Protein AF-A0A3C0ZF66-F1 (afdb_monomer_lite)

Radius of gyration: 15.95 Å; chains: 1; bounding box: 48×28×38 Å

Secondary structure (DSSP, 8-state):
----------HHHH-EEEEETTEEEEE-B-TTS-B-----S-TTT--SB--HHHHHHHHTTSS------HHHHHHHHHHHHHHHS--B-HHHHHHHHHHHHHHTT----------SBSGGGTT---

Foldseek 3Di:
DPDDDPAALQQLVAFDFDDDPNDTATFRADPVRHGDFYHAPAPVSRGRTDDRVVRVCVVVVVDDGDDDHNVLLVVQQVVCCVPVVARAASVQSSQSSVCCVVCPVHPDDDDGDRPGGHPVVVPPDD

Sequence (126 aa):
GTGTYPKTAATLSFGKPTVFQGTFSYCLVDDEGNPIPSTSVSAGLDYPGISPQHAQLKDSNRANYHPVTDTEAIDAYKLLSRLEGIIPAIESSHAVALAVKLLKDKNQVAIVNLSGRGDKDVDREF

pLDDT: mean 93.6, std 9.77, range [42.0, 98.69]

Structure (mmCIF, N/CA/C/O backbone):
data_AF-A0A3C0ZF66-F1
#
_entry.id   AF-A0A3C0ZF66-F1
#
loop_
_atom_site.group_PDB
_atom_site.id
_atom_site.type_symbol
_atom_site.label_atom_id
_atom_site.label_alt_id
_atom_site.label_comp_id
_atom_site.label_asym_id
_atom_site.label_entity_id
_atom_site.label_seq_id
_atom_site.pdbx_PDB_ins_code
_atom_site.Cartn_x
_atom_site.Cartn_y
_atom_site.Cartn_z
_atom_site.occupancy
_atom_site.B_iso_or_equiv
_atom_site.auth_seq_id
_atom_site.auth_comp_id
_atom_site.auth_asym_id
_atom_site.auth_atom_id
_atom_site.pdbx_PDB_model_num
ATOM 1 N N . GLY A 1 1 ? 27.614 2.763 -9.413 1.00 43.53 1 GLY A N 1
ATOM 2 C CA . GLY A 1 1 ? 26.915 4.032 -9.131 1.00 43.53 1 GLY A CA 1
ATOM 3 C C . GLY A 1 1 ? 26.668 4.148 -7.643 1.00 43.53 1 GLY A C 1
ATOM 4 O O . GLY A 1 1 ? 26.637 3.128 -6.970 1.00 43.53 1 GLY A O 1
ATOM 5 N N . THR A 1 2 ? 26.532 5.358 -7.116 1.00 42.00 2 THR A N 1
ATOM 6 C CA . THR A 1 2 ? 26.377 5.720 -5.688 1.00 42.00 2 THR A CA 1
ATOM 7 C C . THR A 1 2 ? 25.018 5.302 -5.080 1.00 42.00 2 THR A C 1
ATOM 9 O O . THR A 1 2 ? 24.409 6.065 -4.336 1.00 42.00 2 THR A O 1
ATOM 12 N N . GLY A 1 3 ? 24.516 4.118 -5.455 1.00 52.25 3 GLY A N 1
ATOM 13 C CA . GLY A 1 3 ? 23.103 3.725 -5.531 1.00 52.25 3 GLY A CA 1
ATOM 14 C C . GLY A 1 3 ? 22.327 3.781 -4.221 1.00 52.25 3 GLY A C 1
ATOM 15 O O . GLY A 1 3 ? 22.153 2.777 -3.540 1.00 52.25 3 GLY A O 1
ATOM 16 N N . THR A 1 4 ? 21.819 4.963 -3.890 1.00 66.44 4 THR A N 1
ATOM 17 C CA . THR A 1 4 ? 20.768 5.150 -2.892 1.00 66.44 4 THR A CA 1
ATOM 18 C C . THR A 1 4 ? 19.441 5.178 -3.637 1.00 66.44 4 THR A C 1
ATOM 20 O O . THR A 1 4 ? 19.100 6.164 -4.283 1.00 66.44 4 THR A O 1
ATOM 23 N N . TYR A 1 5 ? 18.722 4.059 -3.603 1.00 75.81 5 TYR A N 1
ATOM 24 C CA . TYR A 1 5 ? 17.398 3.951 -4.209 1.00 75.81 5 TYR A CA 1
ATOM 25 C C . TYR A 1 5 ? 16.331 4.606 -3.319 1.00 75.81 5 TYR A C 1
ATOM 27 O O . TYR A 1 5 ? 16.498 4.651 -2.093 1.00 75.81 5 TYR A O 1
ATOM 35 N N . PRO A 1 6 ? 15.218 5.096 -3.896 1.00 77.44 6 PRO A N 1
ATOM 36 C CA . PRO A 1 6 ? 14.067 5.516 -3.109 1.00 77.44 6 PRO A CA 1
ATOM 37 C C . PRO A 1 6 ? 13.571 4.354 -2.239 1.00 77.44 6 PRO A C 1
ATOM 39 O O . PRO A 1 6 ? 13.298 3.269 -2.747 1.00 77.44 6 PRO A O 1
ATOM 42 N N . LYS A 1 7 ? 13.435 4.575 -0.927 1.00 88.94 7 LYS A N 1
ATOM 43 C CA . LYS A 1 7 ? 12.875 3.576 -0.005 1.00 88.94 7 LYS A CA 1
ATOM 44 C C . LYS A 1 7 ? 11.359 3.532 -0.164 1.00 88.94 7 LYS A C 1
ATOM 46 O O . LYS A 1 7 ? 10.648 4.334 0.439 1.00 88.94 7 LYS A O 1
ATOM 51 N N . THR A 1 8 ? 10.873 2.656 -1.035 1.00 94.00 8 THR A N 1
ATOM 52 C CA . THR A 1 8 ? 9.441 2.511 -1.307 1.00 94.00 8 THR A CA 1
ATOM 53 C C . THR A 1 8 ? 9.110 1.143 -1.891 1.00 94.00 8 THR A C 1
ATOM 55 O O . THR A 1 8 ? 9.959 0.495 -2.496 1.00 94.00 8 THR A O 1
ATOM 58 N N . ALA A 1 9 ? 7.850 0.736 -1.759 1.00 96.25 9 ALA A N 1
ATOM 59 C CA . ALA A 1 9 ? 7.242 -0.361 -2.508 1.00 96.25 9 ALA A CA 1
ATOM 60 C C . ALA A 1 9 ? 6.028 0.112 -3.340 1.00 96.25 9 ALA A C 1
ATOM 62 O O . ALA A 1 9 ? 5.184 -0.677 -3.758 1.00 96.25 9 ALA A O 1
ATOM 63 N N . ALA A 1 10 ? 5.897 1.423 -3.585 1.00 96.69 10 ALA A N 1
ATOM 64 C CA . ALA A 1 10 ? 4.782 1.994 -4.343 1.00 96.69 10 ALA A CA 1
ATOM 65 C C . ALA A 1 10 ? 4.985 1.850 -5.867 1.00 96.69 10 ALA A C 1
ATOM 67 O O . ALA A 1 10 ? 5.100 2.834 -6.605 1.00 96.69 10 ALA A O 1
ATOM 68 N N . THR A 1 11 ? 5.003 0.604 -6.342 1.00 97.44 11 THR A N 1
ATOM 69 C CA . THR A 1 11 ? 5.338 0.208 -7.721 1.00 97.44 11 THR A CA 1
ATOM 70 C C . THR A 1 11 ? 4.490 0.897 -8.787 1.00 97.44 11 THR A C 1
ATOM 72 O O . THR A 1 11 ? 5.014 1.337 -9.805 1.00 97.44 11 THR A O 1
ATOM 75 N N . LEU A 1 12 ? 3.182 1.045 -8.568 1.00 97.31 12 LEU A N 1
ATOM 76 C CA . LEU A 1 12 ? 2.293 1.683 -9.549 1.00 97.31 12 LEU A CA 1
ATOM 77 C C . LEU A 1 12 ? 2.413 3.215 -9.585 1.00 97.31 12 LEU A C 1
ATOM 79 O O . LEU A 1 12 ? 1.956 3.826 -10.550 1.00 97.31 12 LEU A O 1
ATOM 83 N N . SER A 1 13 ? 3.028 3.822 -8.566 1.00 96.31 13 SER A N 1
ATOM 84 C CA . SER A 1 13 ? 3.257 5.270 -8.492 1.00 96.31 13 SER A CA 1
ATOM 85 C C . SER A 1 13 ? 4.624 5.672 -9.046 1.00 96.31 13 SER A C 1
ATOM 87 O O . SER A 1 13 ? 4.733 6.719 -9.677 1.00 96.31 13 SER A O 1
ATOM 89 N N . PHE A 1 14 ? 5.659 4.858 -8.808 1.00 96.00 14 PHE A N 1
ATOM 90 C CA . PHE A 1 14 ? 7.054 5.214 -9.117 1.00 96.00 14 PHE A CA 1
ATOM 91 C C . PHE A 1 14 ? 7.772 4.235 -10.052 1.00 96.00 14 PHE A C 1
ATOM 93 O O . PHE A 1 14 ? 8.880 4.520 -10.501 1.00 96.00 14 PHE A O 1
ATOM 100 N N . GLY A 1 15 ? 7.173 3.082 -10.345 1.00 96.12 15 GLY A N 1
ATOM 101 C CA . GLY A 1 15 ? 7.741 2.095 -11.255 1.00 96.12 15 GLY A CA 1
ATOM 102 C C . GLY A 1 15 ? 7.552 2.456 -12.726 1.00 96.12 15 GLY A C 1
ATOM 103 O O . GLY A 1 15 ? 6.791 3.358 -13.087 1.00 96.12 15 GLY A O 1
ATOM 104 N N . LYS A 1 16 ? 8.217 1.694 -13.594 1.00 97.06 16 LYS A N 1
ATOM 105 C CA . LYS A 1 16 ? 8.094 1.789 -15.055 1.00 97.06 16 LYS A CA 1
ATOM 106 C C . LYS A 1 16 ? 7.619 0.449 -15.634 1.00 97.06 16 LYS A C 1
ATOM 108 O O . LYS A 1 16 ? 7.891 -0.592 -15.030 1.00 97.06 16 LYS A O 1
ATOM 113 N N . PRO A 1 17 ? 6.926 0.445 -16.788 1.00 97.38 17 PRO A N 1
ATOM 114 C CA . PRO A 1 17 ? 6.609 -0.787 -17.503 1.00 97.38 17 PRO A CA 1
ATOM 115 C C . PRO A 1 17 ? 7.882 -1.559 -17.879 1.00 97.38 17 PRO A C 1
ATOM 117 O O . PRO A 1 17 ? 8.776 -1.000 -18.512 1.00 97.38 17 PRO A O 1
ATOM 120 N N . THR A 1 18 ? 7.976 -2.829 -17.493 1.00 96.94 18 THR A N 1
ATOM 121 C CA . THR A 1 18 ? 9.104 -3.719 -17.795 1.00 96.94 18 THR A CA 1
ATOM 122 C C . THR A 1 18 ? 8.694 -5.191 -17.671 1.00 96.94 18 THR A C 1
ATOM 124 O O . THR A 1 18 ? 7.613 -5.519 -17.174 1.00 96.94 18 THR A O 1
ATOM 127 N N . VAL A 1 19 ? 9.559 -6.097 -18.128 1.00 96.75 19 VAL A N 1
ATOM 128 C CA . VAL A 1 19 ? 9.417 -7.532 -17.868 1.00 96.75 19 VAL A CA 1
ATOM 129 C C . VAL A 1 19 ? 10.113 -7.862 -16.553 1.00 96.75 19 VAL A C 1
ATOM 131 O O . VAL A 1 19 ? 11.331 -7.747 -16.441 1.00 96.75 19 VAL A O 1
ATOM 134 N N . PHE A 1 20 ? 9.346 -8.316 -15.566 1.00 96.88 20 PHE A N 1
ATOM 135 C CA . PHE A 1 20 ? 9.870 -8.760 -14.279 1.00 96.88 20 PHE A CA 1
ATOM 136 C C . PHE A 1 20 ? 9.188 -10.064 -13.862 1.00 96.88 20 PHE A C 1
ATOM 138 O O . PHE A 1 20 ? 7.967 -10.202 -13.957 1.00 96.88 20 PHE A O 1
ATOM 145 N N . GLN A 1 21 ? 9.997 -11.047 -13.452 1.00 96.25 21 GLN A N 1
ATOM 146 C CA . GLN A 1 21 ? 9.546 -12.368 -12.986 1.00 96.25 21 GLN A CA 1
ATOM 147 C C . GLN A 1 21 ? 8.497 -13.039 -13.901 1.00 96.25 21 GLN A C 1
ATOM 149 O O . GLN A 1 21 ? 7.509 -13.601 -13.440 1.00 96.25 21 GLN A O 1
ATOM 154 N N . GLY A 1 22 ? 8.718 -12.985 -15.220 1.00 96.44 22 GLY A N 1
ATOM 155 C CA . GLY A 1 22 ? 7.884 -13.679 -16.209 1.00 96.44 22 GLY A CA 1
ATOM 156 C C . GLY A 1 22 ? 6.616 -12.938 -16.642 1.00 96.44 22 GLY A C 1
ATOM 157 O O . GLY A 1 22 ? 5.827 -13.498 -17.398 1.00 96.44 22 GLY A O 1
ATOM 158 N N . THR A 1 23 ? 6.415 -11.687 -16.216 1.00 97.12 23 THR A N 1
ATOM 159 C CA . THR A 1 23 ? 5.255 -10.876 -16.621 1.00 97.12 23 THR A CA 1
ATOM 160 C C . THR A 1 23 ? 5.674 -9.491 -17.108 1.00 97.12 23 THR A C 1
ATOM 162 O O . THR A 1 23 ? 6.653 -8.934 -16.616 1.00 97.12 23 THR A O 1
ATOM 165 N N . PHE A 1 24 ? 4.939 -8.933 -18.076 1.00 97.69 24 PHE A N 1
ATOM 166 C CA . PHE A 1 24 ? 5.069 -7.528 -18.473 1.00 97.69 24 PHE A CA 1
ATOM 167 C C . PHE A 1 24 ? 4.091 -6.682 -17.651 1.00 97.69 24 PHE A C 1
ATOM 169 O O . PHE A 1 24 ? 2.876 -6.849 -17.767 1.00 97.69 24 PHE A O 1
ATOM 176 N N . SER A 1 25 ? 4.624 -5.824 -16.786 1.00 98.25 25 SER A N 1
ATOM 177 C CA . SER A 1 25 ? 3.859 -4.996 -15.845 1.00 98.25 25 SER A CA 1
ATOM 178 C C . SER A 1 25 ? 4.720 -3.827 -15.354 1.00 98.25 25 SER A C 1
ATOM 180 O O . SER A 1 25 ? 5.764 -3.544 -15.929 1.00 98.25 25 SER A O 1
ATOM 182 N N . TYR A 1 26 ? 4.314 -3.137 -14.291 1.00 98.31 26 TYR A N 1
ATOM 183 C CA . TYR A 1 26 ? 5.153 -2.145 -13.620 1.00 98.31 26 TYR A CA 1
ATOM 184 C C . TYR A 1 26 ? 6.136 -2.808 -12.648 1.00 98.31 26 TYR A C 1
ATOM 186 O O . TYR A 1 26 ? 5.773 -3.725 -11.907 1.00 98.31 26 TYR A O 1
ATOM 194 N N . CYS A 1 27 ? 7.367 -2.301 -12.620 1.00 98.06 27 CYS A N 1
ATOM 195 C CA . CYS A 1 27 ? 8.371 -2.632 -11.613 1.00 98.06 27 CYS A CA 1
ATOM 196 C C . CYS A 1 27 ? 9.167 -1.379 -11.229 1.00 98.06 27 CYS A C 1
ATOM 198 O O . CYS A 1 27 ? 9.339 -0.471 -12.048 1.00 98.06 27 CYS A O 1
ATOM 200 N N . LEU A 1 28 ? 9.649 -1.315 -9.990 1.00 97.50 28 LEU A N 1
ATOM 201 C CA . LEU A 1 28 ? 10.650 -0.333 -9.590 1.00 97.50 28 LEU A CA 1
ATOM 202 C C . LEU A 1 28 ? 11.963 -0.648 -10.310 1.00 97.50 28 LEU A C 1
ATOM 204 O O . LEU A 1 28 ? 12.495 -1.751 -10.187 1.00 97.50 28 LEU A O 1
ATOM 208 N N . VAL A 1 29 ? 12.485 0.326 -11.053 1.00 96.06 29 VAL A N 1
ATOM 209 C CA . VAL A 1 29 ? 13.722 0.188 -11.826 1.00 96.06 29 VAL A CA 1
ATOM 210 C C . VAL A 1 29 ? 14.612 1.417 -11.666 1.00 96.06 29 VAL A C 1
ATOM 212 O O . VAL A 1 29 ? 14.118 2.502 -11.352 1.00 96.06 29 VAL A O 1
ATOM 215 N N . ASP A 1 30 ? 15.909 1.253 -11.904 1.00 93.75 30 ASP A N 1
ATOM 216 C CA . ASP A 1 30 ? 16.854 2.363 -12.006 1.00 93.75 30 ASP A CA 1
ATOM 217 C C . ASP A 1 30 ? 16.741 3.099 -13.362 1.00 93.75 30 ASP A C 1
ATOM 219 O O . ASP A 1 30 ? 15.812 2.892 -14.156 1.00 93.75 30 ASP A O 1
ATOM 223 N N . ASP A 1 31 ? 17.676 4.013 -13.619 1.00 90.69 31 ASP A N 1
ATOM 224 C CA . ASP A 1 31 ? 17.719 4.789 -14.862 1.00 90.69 31 ASP A CA 1
ATOM 225 C C . ASP A 1 31 ? 18.084 3.942 -16.088 1.00 90.69 31 ASP A C 1
ATOM 227 O O . ASP A 1 31 ? 17.700 4.286 -17.206 1.00 90.69 31 ASP A O 1
ATOM 231 N N . GLU A 1 32 ? 18.765 2.816 -15.880 1.00 93.12 32 GLU A N 1
ATOM 232 C CA . GLU A 1 32 ? 19.127 1.851 -16.920 1.00 93.12 32 GLU A CA 1
ATOM 233 C C . GLU A 1 32 ? 18.005 0.825 -17.174 1.00 93.12 32 GLU A C 1
ATOM 235 O O . GLU A 1 32 ? 18.063 0.063 -18.138 1.00 93.12 32 GLU A O 1
ATOM 240 N N . GLY A 1 33 ? 16.949 0.830 -16.352 1.00 91.81 33 GLY A N 1
ATOM 241 C CA . GLY A 1 33 ? 15.820 -0.094 -16.449 1.00 91.81 33 GLY A CA 1
ATOM 242 C C . GLY A 1 33 ? 16.025 -1.409 -15.694 1.00 91.81 33 GLY A C 1
ATOM 243 O O . GLY A 1 33 ? 15.201 -2.318 -15.834 1.00 91.81 33 GLY A O 1
ATOM 244 N N . ASN A 1 34 ? 17.075 -1.520 -14.878 1.00 94.12 34 ASN A N 1
ATOM 245 C CA . ASN A 1 34 ? 17.310 -2.697 -14.049 1.00 94.12 34 ASN A CA 1
ATOM 246 C C . ASN A 1 34 ? 16.382 -2.671 -12.821 1.00 94.12 34 ASN A C 1
ATOM 248 O O . ASN A 1 34 ? 16.255 -1.617 -12.194 1.00 94.12 34 ASN A O 1
ATOM 252 N N . PRO A 1 35 ? 15.757 -3.800 -12.431 1.00 94.31 35 PRO A N 1
ATOM 253 C CA . PRO A 1 35 ? 14.955 -3.878 -11.212 1.00 94.31 35 PRO A CA 1
ATOM 254 C C . PRO A 1 35 ? 15.745 -3.473 -9.965 1.00 94.31 35 PRO A C 1
ATOM 256 O O . PRO A 1 35 ? 16.870 -3.933 -9.762 1.00 94.31 35 PRO A O 1
ATOM 259 N N . ILE A 1 36 ? 15.132 -2.656 -9.110 1.00 95.56 36 ILE A N 1
ATOM 260 C CA . ILE A 1 36 ? 15.722 -2.203 -7.842 1.00 95.56 36 ILE A CA 1
ATOM 261 C C . ILE A 1 36 ? 14.971 -2.795 -6.641 1.00 95.56 36 ILE A C 1
ATOM 263 O O . ILE A 1 36 ? 13.795 -3.148 -6.768 1.00 95.56 36 ILE A O 1
ATOM 267 N N . PRO A 1 37 ? 15.617 -2.912 -5.466 1.00 94.00 37 PRO A N 1
ATOM 268 C CA . PRO A 1 37 ? 14.947 -3.359 -4.249 1.00 94.00 37 PRO A CA 1
ATOM 269 C C . PRO A 1 37 ? 13.813 -2.414 -3.838 1.00 94.00 37 PRO A C 1
ATOM 271 O O . PRO A 1 37 ? 13.940 -1.194 -3.956 1.00 94.00 37 PRO A O 1
ATOM 274 N N . SER A 1 38 ? 12.731 -2.982 -3.309 1.00 95.19 38 SER A N 1
ATOM 275 C CA . SER A 1 38 ? 11.689 -2.237 -2.606 1.00 95.19 38 SER A CA 1
ATOM 276 C C . SER A 1 38 ? 12.019 -2.101 -1.116 1.00 95.19 38 SER A C 1
ATOM 278 O O . SER A 1 38 ? 12.978 -2.685 -0.605 1.00 95.19 38 SER A O 1
ATOM 280 N N . THR A 1 39 ? 11.264 -1.261 -0.411 1.00 95.19 39 THR A N 1
ATOM 281 C CA . THR A 1 39 ? 11.299 -1.198 1.054 1.00 95.19 39 THR A CA 1
ATOM 282 C C . THR A 1 39 ? 9.920 -0.831 1.588 1.00 95.19 39 THR A C 1
ATOM 284 O O . THR A 1 39 ? 9.327 0.153 1.137 1.00 95.19 39 THR A O 1
ATOM 287 N N . SER A 1 40 ? 9.437 -1.584 2.575 1.00 94.06 40 SER A N 1
ATOM 288 C CA . SER A 1 40 ? 8.258 -1.255 3.382 1.00 94.06 40 SER A CA 1
ATOM 289 C C . SER A 1 40 ? 8.386 -1.863 4.777 1.00 94.06 40 SER A C 1
ATOM 291 O O . SER A 1 40 ? 8.986 -2.926 4.945 1.00 94.06 40 SER A O 1
ATOM 293 N N . VAL A 1 41 ? 7.765 -1.241 5.782 1.00 92.56 41 VAL A N 1
ATOM 294 C CA . VAL A 1 41 ? 7.590 -1.872 7.101 1.00 92.56 41 VAL A CA 1
ATOM 295 C C . VAL A 1 41 ? 6.752 -3.161 7.018 1.00 92.56 41 VAL A C 1
ATOM 297 O O . VAL A 1 41 ? 6.892 -4.071 7.839 1.00 92.56 41 VAL A O 1
ATOM 300 N N . SER A 1 42 ? 5.881 -3.267 6.014 1.00 90.69 42 SER A N 1
ATOM 301 C CA . SER A 1 42 ? 5.038 -4.430 5.761 1.00 90.69 42 SER A CA 1
ATOM 302 C C . SER A 1 42 ? 5.755 -5.424 4.855 1.00 90.69 42 SER A C 1
ATOM 304 O O . SER A 1 42 ? 5.896 -5.199 3.657 1.00 90.69 42 SER A O 1
ATOM 306 N N . ALA A 1 43 ? 6.136 -6.576 5.411 1.00 90.12 43 ALA A N 1
ATOM 307 C CA . ALA A 1 43 ? 6.798 -7.627 4.638 1.00 90.12 43 ALA A CA 1
ATOM 308 C C . ALA A 1 43 ? 5.925 -8.145 3.479 1.00 90.12 43 ALA A C 1
ATOM 310 O O . ALA A 1 43 ? 6.452 -8.511 2.436 1.00 90.12 43 ALA A O 1
ATOM 311 N N . GLY A 1 44 ? 4.595 -8.158 3.636 1.00 92.44 44 GLY A N 1
ATOM 312 C CA . GLY A 1 44 ? 3.676 -8.572 2.574 1.00 92.44 44 GLY A CA 1
ATOM 313 C C . GLY A 1 44 ? 3.519 -7.563 1.432 1.00 92.44 44 GLY A C 1
ATOM 314 O O . GLY A 1 44 ? 3.022 -7.942 0.374 1.00 92.44 44 GLY A O 1
ATOM 315 N N . LEU A 1 45 ? 3.927 -6.304 1.625 1.00 96.00 45 LEU A N 1
ATOM 316 C CA . LEU A 1 45 ? 3.901 -5.265 0.589 1.00 96.00 45 LEU A CA 1
ATOM 317 C C . LEU A 1 45 ? 5.295 -4.917 0.058 1.00 96.00 45 LEU A C 1
ATOM 319 O O . LEU A 1 45 ? 5.389 -4.199 -0.933 1.00 96.00 45 LEU A O 1
ATOM 323 N N . ASP A 1 46 ? 6.361 -5.419 0.682 1.00 96.25 46 ASP A N 1
ATOM 324 C CA . ASP A 1 46 ? 7.744 -5.194 0.264 1.00 96.25 46 ASP A CA 1
ATOM 325 C C . ASP A 1 46 ? 8.094 -6.017 -0.987 1.00 96.25 46 ASP A C 1
ATOM 327 O O . ASP A 1 46 ? 8.782 -7.039 -0.940 1.00 96.25 46 ASP A O 1
ATOM 331 N N . TYR A 1 47 ? 7.551 -5.586 -2.124 1.00 96.88 47 TYR A N 1
ATOM 332 C CA . TYR A 1 47 ? 7.757 -6.219 -3.417 1.00 96.88 47 TYR A CA 1
ATOM 333 C C . TYR A 1 47 ? 7.877 -5.169 -4.535 1.00 96.88 47 TYR A C 1
ATOM 335 O O . TYR A 1 47 ? 7.004 -4.307 -4.669 1.00 96.88 47 TYR A O 1
ATOM 343 N N . PRO A 1 48 ? 8.917 -5.233 -5.391 1.00 96.94 48 PRO A N 1
ATOM 344 C CA . PRO A 1 48 ? 9.181 -4.190 -6.382 1.00 96.94 48 PRO A CA 1
ATOM 345 C C . PRO A 1 48 ? 8.332 -4.320 -7.652 1.00 96.94 48 PRO A C 1
ATOM 347 O O . PRO A 1 48 ? 8.371 -3.429 -8.496 1.00 96.94 48 PRO A O 1
ATOM 350 N N . GLY A 1 49 ? 7.614 -5.431 -7.840 1.00 97.38 49 GLY A N 1
ATOM 351 C CA . GLY A 1 49 ? 6.752 -5.683 -8.997 1.00 97.38 49 GLY A CA 1
ATOM 352 C C . GLY A 1 49 ? 5.266 -5.503 -8.682 1.00 97.38 49 GLY A C 1
ATOM 353 O O . GLY A 1 49 ? 4.876 -5.209 -7.554 1.00 97.38 49 GLY A O 1
ATOM 354 N N . ILE A 1 50 ? 4.407 -5.693 -9.683 1.00 97.94 50 ILE A N 1
ATOM 355 C CA . ILE A 1 50 ? 2.952 -5.752 -9.490 1.00 97.94 50 ILE A CA 1
ATOM 356 C C . ILE A 1 50 ? 2.290 -6.579 -10.596 1.00 97.94 50 ILE A C 1
ATOM 358 O O . ILE A 1 50 ? 2.798 -6.649 -11.712 1.00 97.94 50 ILE A O 1
ATOM 362 N N . SER A 1 51 ? 1.136 -7.188 -10.316 1.00 97.19 51 SER A N 1
ATOM 363 C CA . SER A 1 51 ? 0.385 -7.969 -11.312 1.00 97.19 51 SER A CA 1
ATOM 364 C C . SER A 1 51 ? -0.002 -7.131 -12.549 1.00 97.19 51 SER A C 1
ATOM 366 O O . SER A 1 51 ? -0.479 -6.001 -12.380 1.00 97.19 51 SER A O 1
ATOM 368 N N . PRO A 1 52 ? 0.089 -7.691 -13.777 1.00 98.00 52 PRO A N 1
ATOM 369 C CA . PRO A 1 52 ? -0.383 -7.038 -15.003 1.00 98.00 52 PRO A CA 1
ATOM 370 C C . PRO A 1 52 ? -1.856 -6.616 -14.950 1.00 98.00 52 PRO A C 1
ATOM 372 O O . PRO A 1 52 ? -2.246 -5.627 -15.566 1.00 98.00 52 PRO A O 1
ATOM 375 N N . GLN A 1 53 ? -2.686 -7.330 -14.183 1.00 98.38 53 GLN A N 1
ATOM 376 C CA . GLN A 1 53 ? -4.095 -6.972 -14.027 1.00 98.38 53 GLN A CA 1
ATOM 377 C C . GLN A 1 53 ? -4.255 -5.621 -13.316 1.00 98.38 53 GLN A C 1
ATOM 379 O O . GLN A 1 53 ? -5.077 -4.801 -13.716 1.00 98.38 53 GLN A O 1
ATOM 384 N N . HIS A 1 54 ? -3.448 -5.351 -12.286 1.00 98.38 54 HIS A N 1
ATOM 385 C CA . HIS A 1 54 ? -3.469 -4.059 -11.601 1.00 98.38 54 HIS A CA 1
ATOM 386 C C . HIS A 1 54 ? -2.865 -2.942 -12.459 1.00 98.38 54 HIS A C 1
ATOM 388 O O . HIS A 1 54 ? -3.382 -1.827 -12.442 1.00 98.38 54 HIS A O 1
ATOM 394 N N . ALA A 1 55 ? -1.838 -3.247 -13.260 1.00 98.31 55 ALA A N 1
ATOM 395 C CA . ALA A 1 55 ? -1.321 -2.314 -14.259 1.00 98.31 55 ALA A CA 1
ATOM 396 C C . ALA A 1 55 ? -2.423 -1.888 -15.245 1.00 98.31 55 ALA A C 1
ATOM 398 O O . ALA A 1 55 ? -2.687 -0.700 -15.407 1.00 98.31 55 ALA A O 1
ATOM 399 N N . GLN A 1 56 ? -3.159 -2.852 -15.808 1.00 98.38 56 GLN A N 1
ATOM 400 C CA . GLN A 1 56 ? -4.272 -2.571 -16.715 1.00 98.38 56 GLN A CA 1
ATOM 401 C C . GLN A 1 56 ? -5.389 -1.753 -16.044 1.00 98.38 56 GLN A C 1
ATOM 403 O O . GLN A 1 56 ? -5.934 -0.824 -16.646 1.00 98.38 56 GLN A O 1
ATOM 408 N N . LEU A 1 57 ? -5.754 -2.079 -14.800 1.00 98.69 57 LEU A N 1
ATOM 409 C CA . LEU A 1 57 ? -6.780 -1.338 -14.057 1.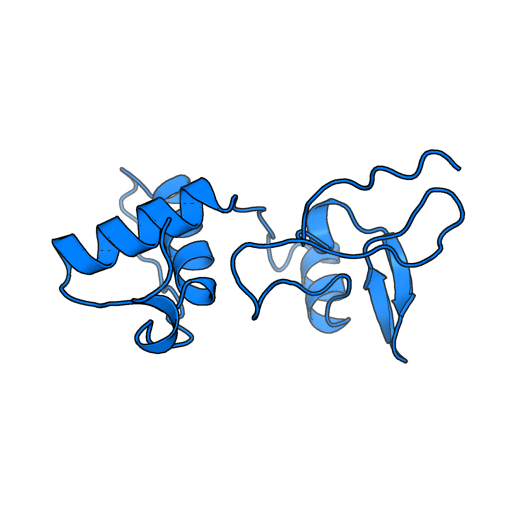00 98.69 57 LEU A CA 1
ATOM 410 C C . LEU A 1 57 ? -6.361 0.112 -13.776 1.00 98.69 57 LEU A C 1
ATOM 412 O O . LEU A 1 57 ? -7.215 0.998 -13.839 1.00 98.69 57 LEU A O 1
ATOM 416 N N . LYS A 1 58 ? -5.070 0.356 -13.514 1.00 98.25 58 LYS A N 1
ATOM 417 C CA . LYS A 1 58 ? -4.506 1.706 -13.396 1.00 98.25 58 LYS A CA 1
ATOM 418 C C . LYS A 1 58 ? -4.596 2.448 -14.727 1.00 98.25 58 LYS A C 1
ATOM 420 O O . LYS A 1 58 ? -5.146 3.541 -14.778 1.00 98.25 58 LYS A O 1
ATOM 425 N N . ASP A 1 59 ? -4.080 1.857 -15.800 1.00 98.06 59 ASP A N 1
ATOM 426 C CA . ASP A 1 59 ? -3.926 2.548 -17.086 1.00 98.06 59 ASP A CA 1
ATOM 427 C C . ASP A 1 59 ? -5.273 2.835 -17.766 1.00 98.06 59 ASP A C 1
ATOM 429 O O . ASP A 1 59 ? -5.427 3.827 -18.474 1.00 98.06 59 ASP A O 1
ATOM 433 N N . SER A 1 60 ? -6.285 2.007 -17.492 1.00 98.50 60 SER A N 1
ATOM 434 C CA . SER A 1 60 ? -7.675 2.247 -17.905 1.00 98.50 60 SER A CA 1
ATOM 435 C C . SER A 1 60 ? -8.438 3.224 -17.001 1.00 98.50 60 SER A C 1
ATOM 437 O O . SER A 1 60 ? -9.615 3.483 -17.251 1.00 98.50 60 SER A O 1
ATOM 439 N N . ASN A 1 61 ? -7.810 3.751 -15.943 1.00 98.06 61 ASN A N 1
ATOM 440 C CA . ASN A 1 61 ? -8.437 4.559 -14.888 1.00 98.06 61 ASN A CA 1
ATOM 441 C C . ASN A 1 61 ? -9.625 3.869 -14.193 1.00 98.06 61 ASN A C 1
ATOM 443 O O . ASN A 1 61 ? -10.479 4.521 -13.587 1.00 98.06 61 ASN A O 1
ATOM 447 N N . ARG A 1 62 ? -9.703 2.535 -14.264 1.00 98.44 62 ARG A N 1
ATOM 448 C CA . ARG A 1 62 ? -10.759 1.757 -13.608 1.00 98.44 62 ARG A CA 1
ATOM 449 C C . ARG A 1 62 ? -10.517 1.611 -12.106 1.00 98.44 62 ARG A C 1
ATOM 451 O O . ARG A 1 62 ? -11.485 1.412 -11.362 1.00 98.44 62 ARG A O 1
ATOM 458 N N . ALA A 1 63 ? -9.258 1.690 -11.677 1.00 98.31 63 ALA A N 1
ATOM 459 C CA . ALA A 1 63 ? -8.839 1.730 -10.282 1.00 98.31 63 ALA A CA 1
ATOM 460 C C . ALA A 1 63 ? -7.785 2.825 -10.067 1.00 98.31 63 ALA A C 1
ATOM 462 O O . ALA A 1 63 ? -6.901 3.017 -10.899 1.00 98.31 63 ALA A O 1
ATOM 463 N N . ASN A 1 64 ? -7.868 3.506 -8.923 1.00 97.81 64 ASN A N 1
ATOM 464 C CA . ASN A 1 64 ? -6.893 4.507 -8.500 1.00 97.81 64 ASN A CA 1
ATOM 465 C C . ASN A 1 64 ? -5.973 3.911 -7.437 1.00 97.81 64 ASN A C 1
ATOM 467 O O . ASN A 1 64 ? -6.437 3.240 -6.514 1.00 97.81 64 ASN A O 1
ATOM 471 N N . TYR A 1 65 ? -4.679 4.182 -7.561 1.00 97.94 65 TYR A N 1
ATOM 472 C CA . TYR A 1 65 ? -3.646 3.659 -6.676 1.00 97.94 65 TYR A CA 1
ATOM 473 C C . TYR A 1 65 ? -2.975 4.818 -5.952 1.00 97.94 65 TYR A C 1
ATOM 475 O O . TYR A 1 65 ? -2.550 5.784 -6.582 1.00 97.94 65 TYR A O 1
ATOM 483 N N . HIS A 1 66 ? -2.894 4.723 -4.627 1.00 97.81 66 HIS A N 1
ATOM 484 C CA . HIS A 1 66 ? -2.345 5.772 -3.778 1.00 97.81 66 HIS A CA 1
ATOM 485 C C . HIS A 1 66 ? -1.225 5.201 -2.907 1.00 97.81 66 HIS A C 1
ATOM 487 O O . HIS A 1 66 ? -1.412 4.136 -2.317 1.00 97.81 66 HIS A O 1
ATOM 493 N N . PRO A 1 67 ? -0.078 5.892 -2.796 1.00 96.88 67 PRO A N 1
ATOM 494 C CA . PRO A 1 67 ? 0.940 5.516 -1.833 1.00 96.88 67 PRO A CA 1
ATOM 495 C C . PRO A 1 67 ? 0.463 5.836 -0.411 1.00 96.88 67 PRO A C 1
ATOM 497 O O . PRO A 1 67 ? -0.174 6.866 -0.169 1.00 96.88 67 PRO A O 1
ATOM 500 N N . VAL A 1 68 ? 0.818 4.954 0.518 1.00 98.06 68 VAL A N 1
ATOM 501 C CA . VAL A 1 68 ? 0.662 5.127 1.964 1.00 98.06 68 VAL A CA 1
ATOM 502 C C . VAL A 1 68 ? 2.023 4.866 2.591 1.00 98.06 68 VAL A C 1
ATOM 504 O O . VAL A 1 68 ? 2.707 3.919 2.208 1.00 98.06 68 VAL A O 1
ATOM 507 N N . THR A 1 69 ? 2.433 5.745 3.493 1.00 97.12 69 THR A N 1
ATOM 508 C CA . THR A 1 69 ? 3.717 5.661 4.194 1.00 97.12 69 THR A CA 1
ATOM 509 C C . THR A 1 69 ? 3.644 4.710 5.384 1.00 97.12 69 THR A C 1
ATOM 511 O O . THR A 1 69 ? 2.573 4.492 5.952 1.00 97.12 69 THR A O 1
ATOM 514 N N . ASP A 1 70 ? 4.800 4.202 5.814 1.00 96.31 70 ASP A N 1
ATOM 515 C CA . ASP A 1 70 ? 4.901 3.350 7.003 1.00 96.31 70 ASP A CA 1
ATOM 516 C C . ASP A 1 70 ? 4.286 4.031 8.242 1.00 96.31 70 ASP A C 1
ATOM 518 O O . ASP A 1 70 ? 3.541 3.400 8.987 1.00 96.31 7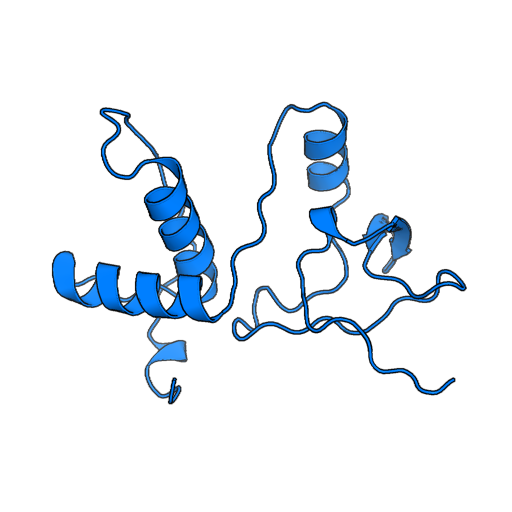0 ASP A O 1
ATOM 522 N N . THR A 1 71 ? 4.522 5.336 8.430 1.00 96.44 71 THR A N 1
ATOM 523 C CA . THR A 1 71 ? 3.939 6.116 9.536 1.00 96.44 71 THR A CA 1
ATOM 524 C C . THR A 1 71 ? 2.413 6.143 9.473 1.00 96.44 71 THR A C 1
ATOM 526 O O . THR A 1 71 ? 1.760 5.835 10.466 1.00 96.44 71 THR A O 1
ATOM 529 N N . GLU A 1 72 ? 1.834 6.438 8.303 1.00 97.88 72 GLU A N 1
ATOM 530 C CA . GLU A 1 72 ? 0.376 6.430 8.114 1.00 97.88 72 GLU A CA 1
ATOM 531 C C . GLU A 1 72 ? -0.220 5.041 8.414 1.00 97.88 72 GLU A C 1
ATOM 533 O O . GLU A 1 72 ? -1.263 4.938 9.066 1.00 97.88 72 GLU A O 1
ATOM 538 N N . ALA A 1 73 ? 0.444 3.965 7.982 1.00 97.62 73 ALA A N 1
ATOM 539 C CA . ALA A 1 73 ? 0.003 2.598 8.244 1.00 97.62 73 ALA A CA 1
ATOM 540 C C . ALA A 1 73 ? 0.092 2.224 9.736 1.00 97.62 73 ALA A C 1
ATOM 542 O O . ALA A 1 73 ? -0.834 1.612 10.270 1.00 97.62 73 ALA A O 1
ATOM 543 N N . ILE A 1 74 ? 1.167 2.607 10.429 1.00 96.69 74 ILE A N 1
ATOM 544 C CA . ILE A 1 74 ? 1.339 2.363 11.872 1.00 96.69 74 ILE A CA 1
ATOM 545 C C . ILE A 1 74 ? 0.293 3.139 12.683 1.00 96.69 74 ILE A C 1
ATOM 547 O O . ILE A 1 74 ? -0.289 2.598 13.630 1.00 96.69 74 ILE A O 1
ATOM 551 N N . ASP A 1 75 ? 0.002 4.382 12.305 1.00 97.50 75 ASP A N 1
ATOM 552 C CA . ASP A 1 75 ? -1.035 5.180 12.959 1.00 97.50 75 ASP A CA 1
ATOM 553 C C . ASP A 1 75 ? -2.418 4.549 12.773 1.00 97.50 75 ASP A C 1
ATOM 555 O O . ASP A 1 75 ? -3.185 4.441 13.733 1.00 97.50 75 ASP A O 1
ATOM 559 N N . ALA A 1 76 ? -2.723 4.045 11.574 1.00 97.62 76 ALA A N 1
ATOM 560 C CA . ALA A 1 76 ? -3.976 3.343 11.303 1.00 97.62 76 ALA A CA 1
ATOM 561 C C . ALA A 1 76 ? -4.092 2.002 12.046 1.00 97.62 76 ALA A C 1
ATOM 563 O O . ALA A 1 76 ? -5.172 1.673 12.540 1.00 97.62 76 ALA A O 1
ATOM 564 N N . TYR A 1 77 ? -2.991 1.258 12.188 1.00 97.06 77 TYR A N 1
ATOM 565 C CA . TYR A 1 77 ? -2.928 0.056 13.026 1.00 97.06 77 TYR A CA 1
ATOM 566 C C . TYR A 1 77 ? -3.321 0.374 14.476 1.00 97.06 77 TYR A C 1
ATOM 568 O O . TYR A 1 77 ? -4.210 -0.268 15.046 1.00 97.06 77 TYR A O 1
ATOM 576 N N . LYS A 1 78 ? -2.695 1.408 15.059 1.00 96.12 78 LYS A N 1
ATOM 577 C CA . LYS A 1 78 ? -2.964 1.865 16.432 1.00 96.12 78 LYS A CA 1
ATOM 578 C C . LYS A 1 78 ? -4.403 2.368 16.572 1.00 96.12 78 LYS A C 1
ATOM 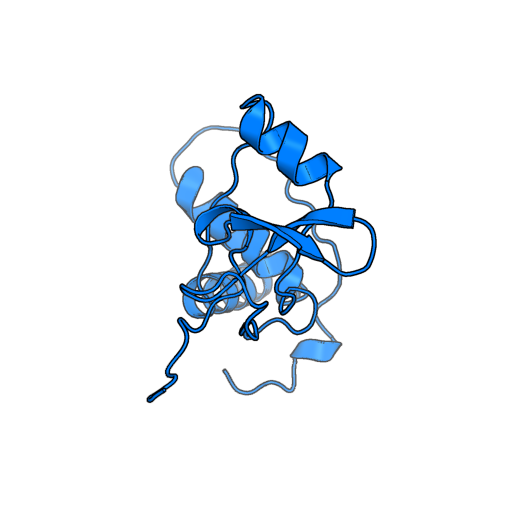580 O O . LYS A 1 78 ? -5.052 2.072 17.573 1.00 96.12 78 LYS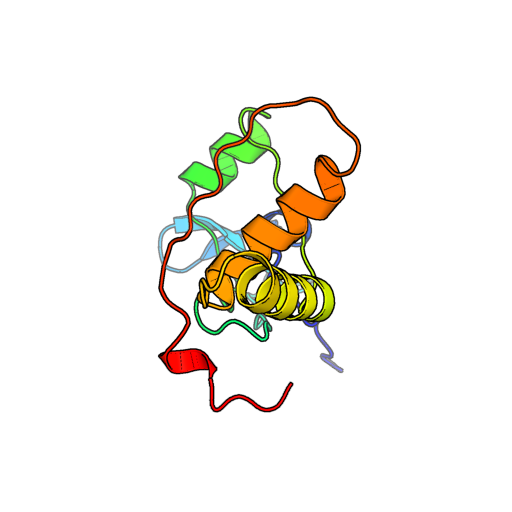 A O 1
ATOM 585 N N . LEU A 1 79 ? -4.903 3.099 15.577 1.00 97.19 79 LEU A N 1
ATOM 586 C CA . LEU A 1 79 ? -6.259 3.642 15.548 1.00 97.19 79 LEU A CA 1
ATOM 587 C C . LEU A 1 79 ? -7.312 2.530 15.580 1.00 97.19 79 LEU A C 1
ATOM 589 O O . LEU A 1 79 ? -8.149 2.522 16.480 1.00 97.19 79 LEU A O 1
ATOM 593 N N . LEU A 1 80 ? -7.248 1.580 14.640 1.00 97.50 80 LEU A N 1
ATOM 594 C CA . LEU A 1 80 ? -8.240 0.507 14.537 1.00 97.50 80 LEU A CA 1
ATOM 595 C C . LEU A 1 80 ? -8.223 -0.394 15.779 1.00 97.50 80 LEU A C 1
ATOM 597 O O . LEU A 1 80 ? -9.278 -0.736 16.310 1.00 97.50 80 LEU A O 1
ATOM 601 N N . SER A 1 81 ? -7.028 -0.684 16.301 1.00 96.62 81 SER A N 1
ATOM 602 C CA . SER A 1 81 ? -6.865 -1.485 17.519 1.00 96.62 81 SER A CA 1
ATOM 603 C C . SER A 1 81 ? -7.487 -0.815 18.742 1.00 96.62 81 SER A C 1
ATOM 605 O O . SER A 1 81 ? -8.118 -1.481 19.558 1.00 96.62 81 SER A O 1
ATOM 607 N N . ARG A 1 82 ? -7.328 0.507 18.884 1.00 97.00 82 ARG A N 1
ATOM 608 C CA . ARG A 1 82 ? -7.834 1.251 20.048 1.00 97.00 82 ARG A CA 1
ATOM 609 C C . ARG A 1 82 ? -9.328 1.529 19.982 1.00 97.00 82 ARG A C 1
ATOM 611 O O . ARG A 1 82 ? -9.971 1.519 21.026 1.00 97.00 82 ARG A O 1
ATOM 618 N N . LEU A 1 83 ? -9.849 1.838 18.798 1.00 97.69 83 LEU A N 1
ATOM 619 C CA . LEU A 1 83 ? -11.246 2.244 18.645 1.00 97.69 83 LEU A CA 1
ATOM 620 C C . LEU A 1 83 ? -12.184 1.050 18.484 1.00 97.69 83 LEU A C 1
ATOM 622 O O . LEU A 1 83 ? -13.252 1.048 19.082 1.00 97.69 83 LEU A O 1
ATOM 626 N N . GLU A 1 84 ? -11.767 0.031 17.731 1.00 97.62 84 GLU A N 1
ATOM 627 C CA . GLU A 1 84 ? -12.642 -1.081 17.341 1.00 97.62 84 GLU A CA 1
ATOM 628 C C . GLU A 1 84 ? -12.228 -2.422 17.966 1.00 97.62 84 GLU A C 1
ATOM 630 O O . GLU A 1 84 ? -12.898 -3.433 17.769 1.00 97.62 84 GLU A O 1
ATOM 635 N N . GLY A 1 85 ? -11.110 -2.470 18.702 1.00 96.81 85 GLY A N 1
ATOM 636 C CA . GLY A 1 85 ? -10.602 -3.712 19.300 1.00 96.81 85 GLY A CA 1
ATOM 637 C C . GLY A 1 85 ? -10.133 -4.748 18.272 1.00 96.81 85 GLY A C 1
ATOM 638 O O . GLY A 1 85 ? -9.973 -5.922 18.603 1.00 96.81 85 GLY A O 1
ATOM 639 N N . ILE A 1 86 ? -9.918 -4.332 17.022 1.00 97.69 86 ILE A N 1
ATOM 640 C CA . ILE A 1 86 ? -9.442 -5.183 15.930 1.00 97.69 86 ILE A CA 1
ATOM 641 C C . ILE A 1 86 ? -7.963 -4.894 15.720 1.00 97.69 86 ILE A C 1
ATOM 643 O O . ILE A 1 86 ? -7.605 -3.756 15.440 1.00 97.69 86 ILE A O 1
ATOM 647 N N . ILE A 1 87 ? -7.1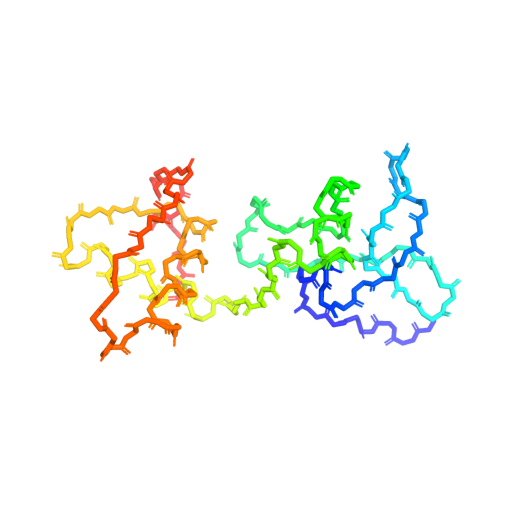19 -5.923 15.800 1.00 96.44 87 ILE A N 1
ATOM 648 C CA . ILE A 1 87 ? -5.678 -5.828 15.534 1.00 96.44 87 ILE A CA 1
ATOM 649 C C . ILE A 1 87 ? -5.428 -6.218 14.063 1.00 96.44 87 ILE A C 1
ATOM 651 O O . ILE A 1 87 ? -5.409 -7.416 13.751 1.00 96.44 87 ILE A O 1
ATOM 655 N N . PRO A 1 88 ? -5.284 -5.259 13.126 1.00 97.44 88 PRO A N 1
ATOM 656 C CA . PRO A 1 88 ? -5.086 -5.569 11.711 1.00 97.44 88 PRO A CA 1
ATOM 657 C C . PRO A 1 88 ? -3.637 -5.964 11.413 1.00 97.44 88 PRO A C 1
ATOM 659 O O . PRO A 1 88 ? -2.710 -5.500 12.071 1.00 97.44 88 PRO A O 1
ATOM 662 N N . ALA A 1 89 ? -3.418 -6.764 10.368 1.00 97.25 89 ALA A N 1
ATOM 663 C CA . ALA A 1 89 ? -2.080 -6.906 9.793 1.00 97.25 89 ALA A CA 1
ATOM 664 C C . ALA A 1 89 ? -1.576 -5.548 9.279 1.00 97.25 89 ALA A C 1
ATOM 666 O O . ALA A 1 89 ? -2.369 -4.765 8.747 1.00 97.25 89 ALA A O 1
ATOM 667 N N . ILE A 1 90 ? -0.271 -5.282 9.359 1.00 96.75 90 ILE A N 1
ATOM 668 C CA . ILE A 1 90 ? 0.300 -4.005 8.886 1.00 96.75 90 ILE A CA 1
ATOM 669 C C . ILE A 1 90 ? 0.033 -3.781 7.387 1.00 96.75 90 ILE A C 1
ATOM 671 O O . ILE A 1 90 ? -0.211 -2.648 6.968 1.00 96.75 90 ILE A O 1
ATOM 675 N N . GLU A 1 91 ? -0.042 -4.853 6.591 1.00 97.38 91 GLU A N 1
ATOM 676 C CA . GLU A 1 91 ? -0.513 -4.824 5.198 1.00 97.38 91 GLU A CA 1
ATOM 677 C C . GLU A 1 91 ? -1.916 -4.187 5.096 1.00 97.38 91 GLU A C 1
ATOM 679 O O . GLU A 1 91 ? -2.149 -3.278 4.301 1.00 97.38 91 GLU A O 1
ATOM 684 N N . SER A 1 92 ? -2.854 -4.635 5.941 1.00 98.06 92 SER A N 1
ATOM 685 C CA . SER A 1 92 ? -4.247 -4.155 5.955 1.00 98.06 92 SER A CA 1
ATOM 686 C C . SER A 1 92 ? -4.345 -2.719 6.465 1.00 98.06 92 SER A C 1
ATOM 688 O O . SER A 1 92 ? -5.176 -1.942 5.991 1.00 98.06 92 SER A O 1
ATOM 690 N N . SER A 1 93 ? -3.478 -2.337 7.403 1.00 98.19 93 SER A N 1
ATOM 691 C CA . SER A 1 93 ? -3.436 -0.984 7.956 1.00 98.19 93 SER A CA 1
ATOM 692 C C . SER A 1 93 ? -3.124 0.078 6.904 1.00 98.19 93 SER A C 1
ATOM 694 O O . SER A 1 93 ? -3.606 1.200 7.034 1.00 98.19 93 SER A O 1
ATOM 696 N N . HIS A 1 94 ? -2.420 -0.265 5.816 1.00 98.50 94 HIS A N 1
ATOM 697 C CA . HIS A 1 94 ? -2.241 0.650 4.684 1.00 98.50 94 HIS A CA 1
ATOM 698 C C . HIS A 1 94 ? -3.588 1.020 4.040 1.00 98.50 94 HIS A C 1
ATOM 700 O O . HIS A 1 94 ? -3.840 2.188 3.739 1.00 98.50 94 HIS A O 1
ATOM 706 N N . ALA A 1 95 ? -4.492 0.050 3.872 1.00 98.44 95 ALA A N 1
ATOM 707 C CA . ALA A 1 95 ? -5.819 0.303 3.314 1.00 98.44 95 ALA A CA 1
ATOM 708 C C . ALA A 1 95 ? -6.690 1.142 4.265 1.00 98.44 95 ALA A C 1
ATOM 710 O O . ALA A 1 95 ? -7.388 2.054 3.819 1.00 98.44 95 ALA A O 1
ATOM 711 N N . VAL A 1 96 ? -6.612 0.881 5.575 1.00 98.31 96 VAL A N 1
ATOM 712 C CA . VAL A 1 96 ? -7.312 1.670 6.605 1.00 98.31 96 VAL A CA 1
ATOM 713 C C . VAL A 1 96 ? -6.798 3.111 6.629 1.00 98.31 96 VAL A C 1
ATOM 715 O O . VAL A 1 96 ? -7.597 4.046 6.613 1.00 98.31 96 VAL A O 1
ATOM 718 N N . ALA A 1 97 ? -5.479 3.304 6.597 1.00 98.50 97 ALA A N 1
ATOM 719 C CA . ALA A 1 97 ? -4.854 4.622 6.549 1.00 98.50 97 ALA A CA 1
ATOM 72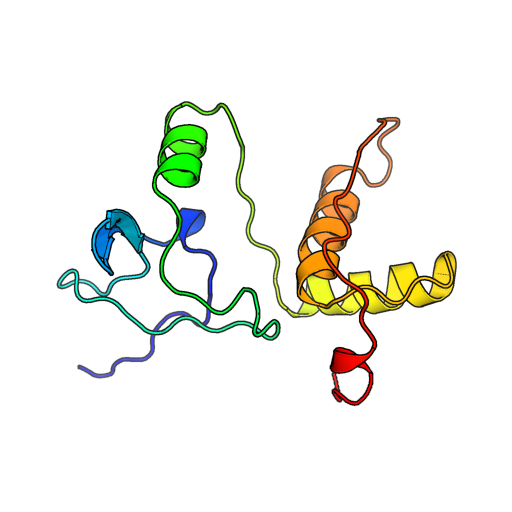0 C C . ALA A 1 97 ? -5.330 5.431 5.337 1.00 98.50 97 ALA A C 1
ATOM 722 O O . ALA A 1 97 ? -5.716 6.595 5.472 1.00 98.50 97 ALA A O 1
ATOM 723 N N . LEU A 1 98 ? -5.372 4.802 4.158 1.00 98.38 98 LEU A N 1
ATOM 724 C CA . LEU A 1 98 ? -5.875 5.450 2.953 1.00 98.38 98 LEU A CA 1
ATOM 725 C C . LEU A 1 98 ? -7.358 5.818 3.078 1.00 98.38 98 LEU A C 1
ATOM 727 O O . LEU A 1 98 ? -7.745 6.923 2.696 1.00 98.38 98 LEU A O 1
ATOM 731 N N . ALA A 1 99 ? -8.183 4.923 3.625 1.00 97.75 99 ALA A N 1
ATOM 732 C CA . ALA A 1 99 ? -9.602 5.188 3.837 1.00 97.75 99 ALA A CA 1
ATOM 733 C C . ALA A 1 99 ? -9.808 6.396 4.761 1.00 97.75 99 ALA A C 1
ATOM 735 O O . ALA A 1 99 ? -10.545 7.313 4.401 1.00 97.75 99 ALA A O 1
ATOM 736 N N . VAL A 1 100 ? -9.096 6.459 5.891 1.00 96.38 100 VAL A N 1
ATOM 737 C CA . VAL A 1 100 ? -9.129 7.617 6.798 1.00 96.38 100 VAL A CA 1
ATOM 738 C C . VAL A 1 100 ? -8.700 8.884 6.058 1.00 96.38 100 VAL A C 1
ATOM 740 O O . VAL A 1 100 ? -9.414 9.881 6.083 1.00 96.38 100 VAL A O 1
ATOM 743 N N . LYS A 1 101 ? -7.587 8.852 5.324 1.00 96.50 101 LYS A N 1
ATOM 744 C CA . LYS A 1 101 ? -7.081 10.011 4.572 1.00 96.50 101 LYS A CA 1
ATOM 745 C C . LYS A 1 101 ? -8.074 10.545 3.537 1.00 96.50 101 LYS A C 1
ATOM 747 O O . LYS A 1 101 ? -8.198 11.756 3.377 1.00 96.50 101 LYS A O 1
ATOM 752 N N . LEU A 1 102 ? -8.759 9.659 2.815 1.00 96.44 102 LEU A N 1
ATOM 753 C CA . LEU A 1 102 ? -9.657 10.044 1.724 1.00 96.44 102 LEU A CA 1
ATOM 754 C C . LEU A 1 102 ? -11.076 10.373 2.185 1.00 96.44 102 LEU A C 1
ATOM 756 O O . LEU A 1 102 ? -11.753 11.150 1.505 1.00 96.44 102 LEU A O 1
ATOM 760 N N . LEU A 1 103 ? -11.541 9.758 3.270 1.00 96.38 103 LEU A N 1
ATOM 761 C CA . LEU A 1 103 ? -12.956 9.732 3.649 1.00 96.38 103 LEU A CA 1
ATOM 762 C C . LEU A 1 103 ? -13.245 10.379 5.000 1.00 96.38 103 LEU A C 1
ATOM 764 O O . LEU A 1 103 ? -14.417 10.520 5.343 1.00 96.38 103 LEU A O 1
ATOM 768 N N . LYS A 1 104 ? -12.223 10.799 5.756 1.00 91.94 104 LYS A N 1
ATOM 769 C CA . LYS A 1 104 ? -12.440 11.558 6.989 1.00 91.94 104 LYS A CA 1
ATOM 770 C C . LYS A 1 104 ? -13.348 12.759 6.705 1.00 91.94 104 LYS A C 1
ATOM 772 O O . LYS A 1 104 ? -13.169 13.466 5.715 1.00 91.94 104 LYS A O 1
ATOM 777 N N . ASP A 1 105 ? -14.351 12.924 7.562 1.00 93.38 105 ASP A N 1
ATOM 778 C CA . ASP A 1 105 ? -15.377 13.971 7.492 1.00 93.38 105 ASP A CA 1
ATOM 779 C C . ASP A 1 105 ? -16.285 13.915 6.243 1.00 93.38 105 ASP A C 1
ATOM 781 O O . ASP A 1 105 ? -17.066 14.835 5.993 1.00 93.38 105 ASP A O 1
ATOM 785 N N . LYS A 1 106 ? -16.240 12.824 5.465 1.00 94.88 106 LYS A N 1
ATOM 786 C CA . LYS A 1 106 ? -17.158 12.586 4.344 1.00 94.88 106 LYS A CA 1
ATOM 787 C C . LYS A 1 106 ? -18.274 11.635 4.754 1.00 94.88 106 LYS A C 1
ATOM 789 O O . LYS A 1 106 ? -18.034 10.576 5.322 1.00 94.88 106 LYS A O 1
ATOM 794 N N . ASN A 1 107 ? -19.504 11.970 4.374 1.00 94.00 107 ASN A N 1
ATOM 795 C CA . ASN A 1 107 ? -20.652 11.082 4.544 1.00 94.00 107 ASN A CA 1
ATOM 796 C C . ASN A 1 107 ? -20.733 10.071 3.383 1.00 94.00 107 ASN A C 1
ATOM 798 O O . ASN A 1 107 ? -21.539 10.229 2.465 1.00 94.00 107 ASN A O 1
ATOM 802 N N . GLN A 1 108 ? -19.837 9.082 3.375 1.00 95.25 108 GLN A N 1
ATOM 803 C CA . GLN A 1 108 ? -19.750 8.048 2.338 1.00 95.25 108 GLN A CA 1
ATOM 804 C C . GLN A 1 108 ? -19.612 6.657 2.961 1.00 95.25 108 GLN A C 1
ATOM 806 O O . GLN A 1 108 ? -18.946 6.485 3.977 1.00 95.25 108 GLN A O 1
ATOM 811 N N . VAL A 1 109 ? -20.213 5.652 2.321 1.00 95.38 109 VAL A N 1
ATOM 812 C CA . VAL A 1 109 ? -20.028 4.243 2.689 1.00 95.38 109 VAL A CA 1
ATOM 813 C C . VAL A 1 109 ? -18.832 3.689 1.923 1.00 95.38 109 VAL A C 1
ATOM 815 O O . VAL A 1 109 ? -18.773 3.807 0.699 1.00 95.38 109 VAL A O 1
ATOM 818 N N . ALA A 1 110 ? -17.897 3.062 2.632 1.00 95.81 110 ALA A N 1
ATOM 819 C CA . ALA A 1 110 ? -16.739 2.400 2.046 1.00 95.81 110 ALA A CA 1
ATOM 820 C C . ALA A 1 110 ? -16.566 0.992 2.616 1.00 95.81 110 ALA A C 1
ATOM 822 O O . ALA A 1 110 ? -16.918 0.721 3.761 1.00 95.81 110 ALA A O 1
ATOM 823 N N . ILE A 1 111 ? -15.999 0.106 1.800 1.00 98.00 111 ILE A N 1
ATOM 824 C CA . ILE A 1 111 ? -15.610 -1.244 2.202 1.00 98.00 111 ILE A CA 1
ATOM 825 C C . ILE A 1 111 ? -14.089 -1.294 2.178 1.00 98.00 111 ILE A C 1
ATOM 827 O O . ILE A 1 111 ? -13.473 -1.009 1.150 1.00 98.00 111 ILE A O 1
ATOM 831 N N . VAL A 1 112 ? -13.494 -1.669 3.307 1.00 98.19 112 VAL A N 1
ATOM 832 C CA . VAL A 1 112 ? -12.052 -1.883 3.431 1.00 98.19 112 VAL A CA 1
ATOM 833 C C . VAL A 1 112 ? -11.805 -3.373 3.598 1.00 98.19 112 VAL A C 1
ATOM 835 O O . VAL A 1 112 ? -12.371 -4.009 4.483 1.00 98.19 112 VAL A O 1
ATOM 838 N N . ASN A 1 113 ? -10.957 -3.936 2.738 1.00 98.44 113 ASN A N 1
ATOM 839 C CA . ASN A 1 113 ? -10.540 -5.323 2.872 1.00 98.44 113 ASN A CA 1
ATOM 840 C C . ASN A 1 113 ? -9.478 -5.445 3.976 1.00 98.44 113 ASN A C 1
ATOM 842 O O . ASN A 1 113 ? -8.338 -5.022 3.780 1.00 98.44 113 ASN A O 1
ATOM 846 N N . LEU A 1 114 ? -9.841 -6.035 5.116 1.00 98.25 114 LEU A N 1
ATOM 847 C CA . LEU A 1 114 ? -8.892 -6.442 6.155 1.00 98.25 114 LEU A CA 1
ATOM 848 C C . LEU A 1 114 ? -8.322 -7.813 5.790 1.00 98.25 114 LEU A C 1
ATOM 850 O O . LEU A 1 114 ? -8.839 -8.851 6.197 1.00 98.25 114 LEU A O 1
ATOM 854 N N . SER A 1 115 ? -7.270 -7.808 4.973 1.00 97.69 115 SER A N 1
ATOM 855 C CA . SER A 1 115 ? -6.706 -9.016 4.365 1.00 97.69 115 SER A CA 1
ATOM 856 C C . SER A 1 115 ? -6.077 -9.989 5.364 1.00 97.69 115 SER A C 1
ATOM 858 O O . SER A 1 115 ? -5.834 -11.141 5.012 1.00 97.69 115 SER A O 1
ATOM 860 N N . GLY A 1 116 ? -5.787 -9.554 6.591 1.00 96.69 116 GLY A N 1
ATOM 861 C CA . GLY A 1 116 ? -5.229 -10.420 7.620 1.00 96.69 116 GLY A CA 1
ATOM 862 C C . GLY A 1 116 ? -5.253 -9.813 9.019 1.00 96.69 116 GLY A C 1
ATOM 863 O O . GLY A 1 116 ? -5.418 -8.607 9.202 1.00 96.69 116 GLY A O 1
ATOM 864 N N . ARG A 1 117 ? -5.056 -10.687 10.008 1.00 96.25 117 ARG A N 1
ATOM 865 C CA . ARG A 1 117 ? -4.909 -10.345 11.428 1.00 96.25 117 ARG A CA 1
ATOM 866 C C . ARG A 1 117 ? -3.468 -9.957 11.773 1.00 96.25 117 ARG A C 1
ATOM 868 O O . ARG A 1 117 ? -2.530 -10.463 11.153 1.00 96.25 117 ARG A O 1
ATOM 875 N N . GLY A 1 118 ? -3.304 -9.086 12.762 1.00 93.25 118 GLY A N 1
ATOM 876 C CA . GLY A 1 118 ? -2.018 -8.501 13.140 1.00 93.25 118 GLY A CA 1
ATOM 877 C C . GLY A 1 118 ? -1.232 -9.247 14.210 1.00 93.25 118 GLY A C 1
ATOM 878 O O . GLY A 1 118 ? -0.235 -8.707 14.669 1.00 93.25 118 GLY A O 1
ATOM 879 N N . ASP A 1 119 ? -1.610 -10.470 14.599 1.00 91.75 119 ASP A N 1
ATOM 880 C CA . ASP A 1 119 ? -0.909 -11.236 15.647 1.00 91.75 119 ASP A CA 1
ATOM 881 C C . ASP A 1 119 ? 0.603 -11.357 15.385 1.00 91.75 119 ASP A C 1
ATOM 883 O O . ASP A 1 119 ? 1.403 -11.276 16.309 1.00 91.75 119 ASP A O 1
ATOM 887 N N . LYS A 1 120 ? 1.005 -11.491 14.111 1.00 87.19 120 LYS A N 1
ATOM 888 C CA . LYS A 1 120 ? 2.418 -11.569 13.689 1.00 87.19 120 LYS A CA 1
ATOM 889 C C . LYS A 1 120 ? 3.197 -10.255 13.842 1.00 87.19 120 LYS A C 1
ATOM 891 O O . LYS A 1 120 ? 4.418 -10.251 13.708 1.00 87.19 120 LYS A O 1
ATOM 896 N N . ASP A 1 121 ? 2.489 -9.145 14.019 1.00 83.88 121 ASP A N 1
ATOM 897 C CA . ASP A 1 121 ? 3.038 -7.792 14.021 1.00 83.88 121 ASP A CA 1
ATOM 898 C C . ASP A 1 121 ? 3.044 -7.174 15.434 1.00 83.88 121 ASP A C 1
ATOM 900 O O . ASP A 1 121 ? 3.524 -6.056 15.594 1.00 83.88 121 ASP A O 1
ATOM 904 N N . VAL A 1 122 ? 2.554 -7.889 16.459 1.00 78.75 122 VAL A N 1
ATOM 905 C CA . VAL A 1 122 ? 2.433 -7.392 17.846 1.00 78.75 122 VAL A CA 1
ATOM 906 C C . VAL A 1 122 ? 3.792 -7.136 18.501 1.00 78.75 122 VAL A C 1
ATOM 908 O O . VAL A 1 122 ? 3.942 -6.145 19.209 1.00 78.75 122 VAL A O 1
ATOM 911 N N . ASP A 1 123 ? 4.785 -7.983 18.228 1.00 80.25 123 ASP A N 1
ATOM 912 C CA . ASP A 1 123 ? 6.132 -7.872 18.812 1.00 80.25 123 ASP A CA 1
ATOM 913 C C . ASP A 1 123 ? 7.020 -6.847 18.089 1.00 80.25 123 ASP A C 1
ATOM 915 O O . ASP A 1 123 ? 8.197 -6.682 18.415 1.00 80.25 123 ASP A O 1
ATOM 919 N N . ARG A 1 124 ? 6.493 -6.175 17.061 1.00 76.38 124 ARG A N 1
ATOM 920 C CA . ARG A 1 124 ? 7.254 -5.180 16.312 1.00 76.38 124 ARG A CA 1
ATOM 921 C C . ARG A 1 124 ? 7.259 -3.864 17.083 1.00 76.38 124 ARG A C 1
ATOM 923 O O . ARG A 1 124 ? 6.220 -3.236 17.276 1.00 76.38 124 ARG A O 1
ATOM 930 N N . GLU A 1 125 ? 8.444 -3.434 17.499 1.00 62.38 125 GLU A N 1
ATOM 931 C CA . GLU A 1 125 ? 8.643 -2.100 18.061 1.00 62.38 125 GLU A CA 1
ATOM 932 C C . GLU A 1 125 ? 8.586 -1.062 16.927 1.00 62.38 125 GLU A C 1
ATOM 934 O O . GLU A 1 125 ? 9.429 -1.067 16.027 1.00 62.38 125 GLU A O 1
ATOM 939 N N . PHE A 1 126 ? 7.558 -0.207 16.958 1.00 68.44 126 PHE A N 1
ATOM 940 C CA . PHE A 1 126 ? 7.332 0.892 16.013 1.00 68.44 126 PHE A CA 1
ATOM 941 C C . PHE A 1 126 ? 7.366 2.255 16.703 1.00 68.44 126 PHE A C 1
ATOM 943 O O . PHE A 1 126 ? 6.546 2.464 17.636 1.00 68.44 126 PHE A O 1
#